Protein AF-A0A250JRH8-F1 (afdb_monomer_lite)

Secondary structure (DSSP, 8-state):
-PPP-------SSGGG--EEES-B---SSS-EEE--EETTTEE-EEEES-EEE-STT-EEESEEEEEEEEE--TT-EEES-EEEEEEE-SSS-EEES-EETTS-EE---TT-EEES-BS--

Organism: NCBI:txid1189310

Sequence (121 aa):
MSADAVLPRAGLYERWAQERQGSIEPRAEGVLILGAWAPTEGPLSVIEGNVAVLGGDNRLRGVKVTGRLTSSANKFSSAFSDIASATIRGNGVTLLRSRLTAGQATVPSSSAVLVDDTGIP

Radius of gyration: 16.96 Å; chains: 1; bounding box: 37×36×61 Å

Structure (mmCIF, N/CA/C/O backbone):
data_AF-A0A250JRH8-F1
#
_entry.id   AF-A0A250JRH8-F1
#
loop_
_atom_site.group_PDB
_atom_site.id
_atom_site.type_symbol
_atom_site.label_atom_id
_atom_site.label_alt_id
_atom_site.label_comp_id
_atom_site.label_asym_id
_atom_site.label_entity_id
_atom_site.label_seq_id
_atom_site.pdbx_PDB_ins_code
_atom_site.Cartn_x
_atom_site.Cartn_y
_atom_site.Cartn_z
_atom_site.occupancy
_atom_site.B_iso_or_equiv
_atom_site.auth_seq_id
_atom_site.auth_comp_id
_atom_site.auth_asym_id
_atom_site.auth_atom_id
_atom_site.pdbx_PDB_model_num
ATOM 1 N N . MET A 1 1 ? -22.493 -23.019 45.183 1.00 41.19 1 MET A N 1
ATOM 2 C CA . MET A 1 1 ? -23.092 -23.103 43.836 1.00 41.19 1 MET A CA 1
ATOM 3 C C . MET A 1 1 ? -22.569 -21.903 43.066 1.00 41.19 1 MET A C 1
ATOM 5 O O . MET A 1 1 ? -22.980 -20.792 43.371 1.00 41.19 1 MET A O 1
ATOM 9 N N . SER A 1 2 ? -21.545 -22.092 42.229 1.00 37.66 2 SER A N 1
ATOM 10 C CA . SER A 1 2 ? -20.975 -21.005 41.424 1.00 37.66 2 SER A CA 1
ATOM 11 C C . SER A 1 2 ? -21.838 -20.789 40.190 1.00 37.66 2 SER A C 1
ATOM 13 O O . SER A 1 2 ? -22.240 -21.759 39.554 1.00 37.66 2 SER A O 1
ATOM 15 N N . ALA A 1 3 ? -22.126 -19.530 39.877 1.00 39.31 3 ALA A N 1
ATOM 16 C CA . ALA A 1 3 ? -22.787 -19.157 38.639 1.00 39.31 3 ALA A CA 1
ATOM 17 C C . ALA A 1 3 ? -21.863 -19.465 37.452 1.00 39.31 3 ALA A C 1
ATOM 19 O O . ALA A 1 3 ? -20.708 -19.035 37.432 1.00 39.31 3 ALA A O 1
ATOM 20 N N . ASP A 1 4 ? -22.390 -20.222 36.493 1.00 39.88 4 ASP A N 1
ATOM 21 C CA . ASP A 1 4 ? -21.769 -20.492 35.205 1.00 39.88 4 ASP A CA 1
ATOM 22 C C . ASP A 1 4 ? -21.543 -19.181 34.446 1.00 39.88 4 ASP A C 1
ATOM 24 O O . ASP A 1 4 ? -22.481 -18.452 34.110 1.00 39.88 4 ASP A O 1
ATOM 28 N N . ALA A 1 5 ? -20.278 -18.878 34.166 1.00 40.81 5 ALA A N 1
ATOM 29 C CA . ALA A 1 5 ? -19.908 -17.811 33.256 1.00 40.81 5 ALA A CA 1
ATOM 30 C C . ALA A 1 5 ? -20.216 -18.261 31.820 1.00 40.81 5 ALA A C 1
ATOM 32 O O . ALA A 1 5 ? -19.506 -19.079 31.234 1.00 40.81 5 ALA A O 1
ATOM 33 N N . VAL A 1 6 ? -21.285 -17.713 31.245 1.00 43.50 6 VAL A N 1
ATOM 34 C CA . VAL A 1 6 ? -21.569 -17.806 29.811 1.00 43.50 6 VAL A CA 1
ATOM 35 C C . VAL A 1 6 ? -20.509 -16.987 29.068 1.00 43.50 6 VAL A C 1
ATOM 37 O O . VAL A 1 6 ? -20.555 -15.759 29.055 1.00 43.50 6 VAL A O 1
ATOM 40 N N . LEU A 1 7 ? -19.533 -17.665 28.462 1.00 40.78 7 LEU A N 1
ATOM 41 C CA . LEU A 1 7 ? -18.572 -17.043 27.549 1.00 40.78 7 LEU A CA 1
ATOM 42 C C . LEU A 1 7 ? -19.274 -16.673 26.225 1.00 40.78 7 LEU A C 1
ATOM 44 O O . LEU A 1 7 ? -19.980 -17.517 25.661 1.00 40.78 7 LEU A O 1
ATOM 48 N N . PRO A 1 8 ? -19.097 -15.452 25.686 1.00 43.41 8 PRO A N 1
ATOM 49 C CA . PRO A 1 8 ? -19.695 -15.078 24.411 1.00 43.41 8 PRO A CA 1
ATOM 50 C C . PRO A 1 8 ? -18.990 -15.775 23.235 1.00 43.41 8 PRO A C 1
ATOM 52 O O . PRO A 1 8 ? -17.768 -15.908 23.188 1.00 43.41 8 PRO A O 1
ATOM 55 N N . ARG A 1 9 ? -19.793 -16.227 22.263 1.00 50.25 9 ARG A N 1
ATOM 56 C CA . ARG A 1 9 ? -19.370 -16.892 21.020 1.00 50.25 9 ARG A CA 1
ATOM 57 C C . ARG A 1 9 ? -18.679 -15.908 20.056 1.00 50.25 9 ARG A C 1
ATOM 59 O O . ARG A 1 9 ? -19.299 -15.469 19.095 1.00 50.25 9 ARG A O 1
ATOM 66 N N . ALA A 1 10 ? -17.398 -15.619 20.266 1.00 45.84 10 ALA A N 1
ATOM 67 C CA . ALA A 1 10 ? -16.510 -15.019 19.261 1.00 45.84 10 ALA A CA 1
ATOM 68 C C . ALA A 1 10 ? -15.519 -16.100 18.790 1.00 45.84 10 ALA A C 1
ATOM 70 O O . ALA A 1 10 ? -14.469 -16.312 19.385 1.00 45.84 10 ALA A O 1
ATOM 71 N N . GLY A 1 11 ? -15.944 -16.942 17.839 1.00 45.97 11 GLY A N 1
ATOM 72 C CA . GLY A 1 11 ? -15.357 -18.283 17.696 1.00 45.97 11 GLY A CA 1
ATOM 73 C C . GLY A 1 11 ? -14.494 -18.574 16.469 1.00 45.97 11 GLY A C 1
ATOM 74 O O . GLY A 1 11 ? -13.589 -19.398 16.577 1.00 45.97 11 GLY A O 1
ATOM 75 N N . LEU A 1 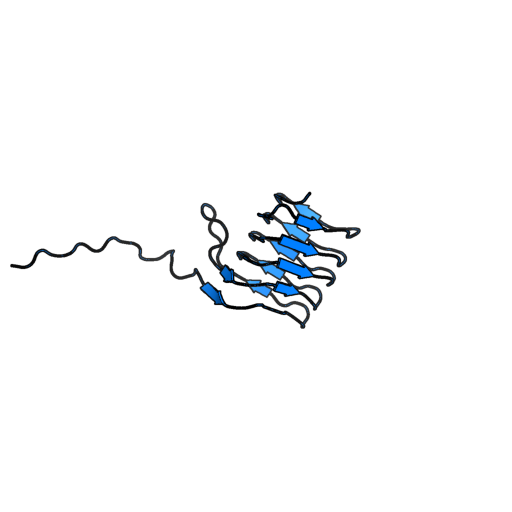12 ? -14.768 -17.996 15.293 1.00 42.47 12 LEU A N 1
ATOM 76 C CA . LEU A 1 12 ? -14.268 -18.609 14.045 1.00 42.47 12 LEU A CA 1
ATOM 77 C C . LEU A 1 12 ? -13.738 -17.653 12.968 1.00 42.47 12 LEU A C 1
ATOM 79 O O . LEU A 1 12 ? -12.950 -18.100 12.139 1.00 42.47 12 LEU A O 1
ATOM 83 N N . TYR A 1 13 ? -14.084 -16.364 12.994 1.00 40.59 13 TYR A N 1
ATOM 84 C CA . TYR A 1 13 ? -13.629 -15.409 11.968 1.00 40.59 13 TYR A CA 1
ATOM 85 C C . TYR A 1 13 ? -12.424 -14.556 12.394 1.00 40.59 13 TYR A C 1
ATOM 87 O O . TYR A 1 13 ? -11.682 -14.085 11.541 1.00 40.59 13 TYR A O 1
ATOM 95 N N . GLU A 1 14 ? -12.154 -14.434 13.694 1.00 47.06 14 GLU A N 1
ATOM 96 C CA . GLU A 1 14 ? -11.088 -13.565 14.226 1.00 47.06 14 GLU A CA 1
ATOM 97 C C . GLU A 1 14 ? -9.683 -14.191 14.154 1.00 47.06 14 GLU A C 1
ATOM 99 O O . GLU A 1 14 ? -8.677 -13.521 14.366 1.00 47.06 14 GLU A O 1
ATOM 104 N N . ARG A 1 15 ? -9.574 -15.485 13.824 1.00 44.75 15 ARG A N 1
ATOM 105 C CA . ARG A 1 15 ? -8.319 -16.244 13.974 1.00 44.75 15 ARG A CA 1
ATOM 106 C C . ARG A 1 15 ? -7.297 -16.058 12.836 1.00 44.75 15 ARG A C 1
ATOM 108 O O . ARG A 1 15 ? -6.281 -16.746 12.830 1.00 44.75 15 ARG A O 1
ATOM 115 N N . TRP A 1 16 ? -7.547 -15.148 11.892 1.00 48.47 16 TRP A N 1
ATOM 116 C CA . TRP A 1 16 ? -6.657 -14.865 10.749 1.00 48.47 16 TRP A CA 1
ATOM 117 C C . TRP A 1 16 ? -6.076 -13.443 10.749 1.00 48.47 16 TRP A C 1
ATOM 119 O O . TRP A 1 16 ? -5.321 -13.087 9.841 1.00 48.47 16 TRP A O 1
ATOM 129 N N . ALA A 1 17 ? -6.393 -12.634 11.764 1.00 55.44 17 ALA A N 1
ATOM 130 C CA . ALA A 1 17 ? -5.718 -11.364 11.989 1.00 55.44 17 ALA A CA 1
ATOM 131 C C . ALA A 1 17 ? -4.295 -11.651 12.486 1.00 55.44 17 ALA A C 1
ATOM 133 O O . ALA A 1 17 ? -4.070 -12.008 13.640 1.00 55.44 17 ALA A O 1
ATOM 134 N N . GLN A 1 18 ? -3.331 -11.577 11.572 1.00 69.69 18 GLN A N 1
ATOM 135 C CA . GLN A 1 18 ? -1.918 -11.690 11.899 1.00 69.69 18 GLN A CA 1
ATOM 136 C C . GLN A 1 18 ? -1.330 -10.287 12.003 1.00 69.69 18 GLN A C 1
ATOM 138 O O . GLN A 1 18 ? -1.292 -9.548 11.017 1.00 69.69 18 GLN A O 1
ATOM 143 N N . GLU A 1 19 ? -0.866 -9.940 13.198 1.00 72.50 19 GLU A N 1
ATOM 144 C CA . GLU A 1 19 ? -0.080 -8.738 13.442 1.00 72.50 19 GLU A CA 1
ATOM 145 C C . GLU A 1 19 ? 1.403 -9.080 13.306 1.00 72.50 19 GLU A C 1
ATOM 147 O O . GLU A 1 19 ? 1.903 -10.049 13.886 1.00 72.50 19 GLU A O 1
ATOM 152 N N . ARG A 1 20 ? 2.121 -8.293 12.505 1.00 78.62 20 ARG A N 1
ATOM 153 C CA . ARG A 1 20 ? 3.574 -8.373 12.390 1.00 78.62 20 ARG A CA 1
ATOM 154 C C . ARG A 1 20 ? 4.183 -7.066 12.863 1.00 78.62 20 ARG A C 1
ATOM 156 O O . ARG A 1 20 ? 3.984 -6.030 12.233 1.00 78.62 20 ARG A O 1
ATOM 163 N N . GLN A 1 21 ? 5.006 -7.156 13.900 1.00 83.06 21 GLN A N 1
ATOM 164 C CA . GLN A 1 21 ? 5.833 -6.043 14.344 1.00 83.06 21 GLN A CA 1
ATOM 165 C C . GLN A 1 21 ? 7.065 -5.871 13.451 1.00 83.06 21 GLN A C 1
ATOM 167 O O . GLN A 1 21 ? 7.743 -6.843 13.101 1.00 83.06 21 GLN A O 1
ATOM 172 N N . GLY A 1 22 ? 7.369 -4.616 13.121 1.00 83.62 22 GLY A N 1
ATOM 173 C CA . GLY A 1 22 ? 8.586 -4.220 12.423 1.00 83.62 22 GLY A CA 1
ATOM 174 C C . GLY A 1 22 ? 8.441 -4.093 10.906 1.00 83.62 22 GLY A C 1
ATOM 175 O O . GLY A 1 22 ? 7.493 -4.570 10.281 1.00 83.62 22 GLY A O 1
ATOM 176 N N . SER A 1 23 ? 9.427 -3.421 10.309 1.00 90.12 23 SER A N 1
ATOM 177 C CA . SER A 1 23 ? 9.444 -3.131 8.875 1.00 90.12 23 SER A CA 1
ATOM 178 C C . SER A 1 23 ? 9.689 -4.381 8.022 1.00 90.12 23 SER A C 1
ATOM 180 O O . SER A 1 23 ? 10.397 -5.306 8.428 1.00 90.12 23 SER A O 1
ATOM 182 N N . ILE A 1 24 ? 9.134 -4.392 6.807 1.00 92.94 24 ILE A N 1
ATOM 183 C CA . ILE A 1 24 ? 9.338 -5.458 5.814 1.00 92.94 24 ILE A CA 1
ATOM 184 C C . ILE A 1 24 ? 10.020 -4.881 4.578 1.00 92.94 24 ILE A C 1
ATOM 186 O O . ILE A 1 24 ? 9.607 -3.845 4.059 1.00 92.94 24 ILE A O 1
ATOM 190 N N . GLU A 1 25 ? 11.018 -5.597 4.062 1.00 94.62 25 GLU A N 1
ATOM 191 C CA . GLU A 1 25 ? 11.746 -5.196 2.858 1.00 94.62 25 GLU A CA 1
ATOM 192 C C . GLU A 1 25 ? 11.854 -6.351 1.849 1.00 94.62 25 GLU A C 1
ATOM 194 O O . GLU A 1 25 ? 12.854 -7.075 1.840 1.00 94.62 25 GLU A O 1
ATOM 199 N N . PRO A 1 26 ? 10.840 -6.585 0.995 1.00 92.06 26 PRO A N 1
ATOM 200 C CA . PRO A 1 26 ? 10.943 -7.569 -0.076 1.00 92.06 26 PRO A CA 1
ATOM 201 C C . PRO A 1 26 ? 11.989 -7.131 -1.109 1.00 92.06 26 PRO A C 1
ATOM 203 O O . PRO A 1 26 ? 11.810 -6.141 -1.826 1.00 92.06 26 PRO A O 1
ATOM 206 N N . ARG A 1 27 ? 13.094 -7.881 -1.176 1.00 93.75 27 ARG A N 1
ATOM 207 C CA . ARG A 1 27 ? 14.210 -7.633 -2.107 1.00 93.75 27 ARG A CA 1
ATOM 208 C C . ARG A 1 27 ? 14.145 -8.486 -3.369 1.00 93.75 27 ARG A C 1
ATOM 210 O O . ARG A 1 27 ? 14.615 -8.048 -4.410 1.00 93.75 27 ARG A O 1
ATOM 217 N N . ALA A 1 28 ? 13.569 -9.681 -3.269 1.00 95.38 28 ALA A N 1
ATOM 218 C CA . ALA A 1 28 ? 13.337 -10.553 -4.413 1.00 95.38 28 ALA A CA 1
ATOM 219 C C . ALA A 1 28 ? 12.164 -10.051 -5.270 1.00 95.38 28 ALA A C 1
ATOM 221 O O . ALA A 1 28 ? 11.314 -9.290 -4.793 1.00 95.38 28 ALA A O 1
ATOM 222 N N . GLU A 1 29 ? 12.127 -10.497 -6.523 1.00 96.12 29 GLU A N 1
ATOM 223 C CA . GLU A 1 29 ? 11.001 -10.274 -7.429 1.00 96.12 29 GLU A CA 1
ATOM 224 C C . GLU A 1 29 ? 9.865 -11.273 -7.173 1.00 96.12 29 GLU A C 1
ATOM 226 O O . GLU A 1 29 ? 10.090 -12.387 -6.694 1.00 96.12 29 GLU A O 1
ATOM 231 N N . GLY A 1 30 ? 8.635 -10.884 -7.509 1.00 95.75 30 GLY A N 1
ATOM 232 C CA . GLY A 1 30 ? 7.467 -11.771 -7.492 1.00 95.75 30 GLY A CA 1
ATOM 233 C C . GLY A 1 30 ? 6.954 -12.179 -6.103 1.00 95.75 30 GLY A C 1
ATOM 234 O O . GLY A 1 30 ? 6.053 -13.019 -6.011 1.00 95.75 30 GLY A O 1
ATOM 235 N N . VAL A 1 31 ? 7.473 -11.579 -5.030 1.00 97.19 31 VAL A N 1
ATOM 236 C CA . VAL A 1 31 ? 7.033 -11.789 -3.648 1.00 97.19 31 VAL A CA 1
ATOM 237 C C . VAL A 1 31 ? 5.573 -11.372 -3.494 1.00 97.19 31 VAL A C 1
ATOM 239 O O . VAL A 1 31 ? 5.167 -10.271 -3.873 1.00 97.19 31 VAL A O 1
ATOM 242 N N . LEU A 1 32 ? 4.783 -12.254 -2.884 1.00 96.50 32 LEU A N 1
ATOM 243 C CA . LEU A 1 32 ? 3.418 -11.975 -2.459 1.00 96.50 32 LEU A CA 1
ATOM 244 C C . LEU A 1 32 ? 3.384 -11.818 -0.939 1.00 96.50 32 LEU A C 1
ATOM 246 O O . LEU A 1 32 ? 3.651 -12.766 -0.204 1.00 96.50 32 LEU A O 1
ATOM 250 N N . ILE A 1 33 ? 2.999 -10.631 -0.482 1.00 94.88 33 ILE A N 1
ATOM 251 C CA . ILE A 1 33 ? 2.541 -10.404 0.884 1.00 94.88 33 ILE A CA 1
ATOM 252 C C . ILE A 1 33 ? 1.017 -10.497 0.855 1.00 94.88 33 ILE A C 1
ATOM 254 O O . ILE A 1 33 ? 0.345 -9.645 0.266 1.00 94.88 33 ILE A O 1
ATOM 258 N N . LEU A 1 34 ? 0.492 -11.554 1.468 1.00 94.81 34 LEU A N 1
ATOM 259 C CA . LEU A 1 34 ? -0.933 -11.847 1.537 1.00 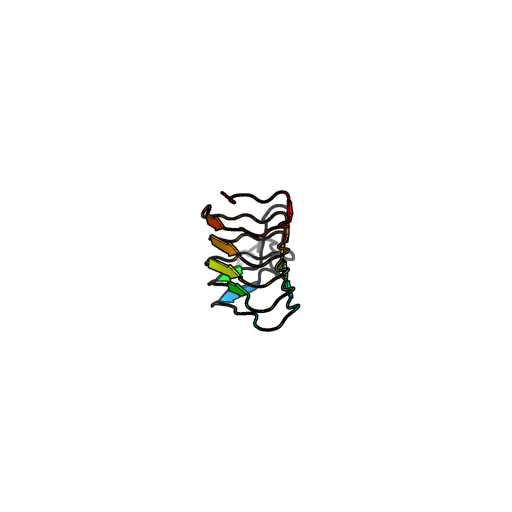94.81 34 LEU A CA 1
ATOM 260 C C . LEU A 1 34 ? -1.408 -11.750 2.986 1.00 94.81 34 LEU A C 1
ATOM 262 O O . LEU A 1 34 ? -0.845 -12.400 3.863 1.00 94.81 34 LEU A O 1
ATOM 266 N N . GLY A 1 35 ? -2.451 -10.959 3.205 1.00 93.75 35 GLY A N 1
ATOM 267 C CA . GLY A 1 35 ? -3.182 -10.859 4.457 1.00 93.75 35 GLY A CA 1
ATOM 268 C C . GLY A 1 35 ? -4.659 -11.209 4.297 1.00 93.75 35 GLY A C 1
ATOM 269 O O . GLY A 1 35 ? -5.172 -11.371 3.186 1.00 93.75 35 GLY A O 1
ATOM 270 N N . ALA A 1 36 ? -5.336 -11.336 5.433 1.00 91.75 36 ALA A N 1
ATOM 271 C CA . ALA A 1 36 ? -6.772 -11.542 5.518 1.00 91.75 36 ALA A CA 1
ATOM 272 C C . ALA A 1 36 ? -7.525 -10.222 5.293 1.00 91.75 36 ALA A C 1
ATOM 274 O O . ALA A 1 36 ? -7.139 -9.180 5.818 1.00 91.75 36 ALA A O 1
ATOM 275 N N . TRP A 1 37 ? -8.631 -10.274 4.546 1.00 92.06 37 TRP A N 1
ATOM 276 C CA . TRP A 1 37 ? -9.489 -9.124 4.259 1.00 92.06 37 TRP A CA 1
ATOM 277 C C . TRP A 1 37 ? -10.961 -9.508 4.403 1.00 92.06 37 TRP A C 1
ATOM 279 O O . TRP A 1 37 ? -11.393 -10.530 3.867 1.00 92.06 37 TRP A O 1
ATOM 289 N N . ALA A 1 38 ? -11.727 -8.681 5.105 1.00 90.69 38 ALA A N 1
ATOM 290 C CA . ALA A 1 38 ? -13.158 -8.842 5.307 1.00 90.69 38 ALA A CA 1
ATOM 291 C C . ALA A 1 38 ? -13.945 -7.749 4.554 1.00 90.69 38 ALA A C 1
ATOM 293 O O . ALA A 1 38 ? -13.561 -6.582 4.607 1.00 90.69 38 ALA A O 1
ATOM 294 N N . PRO A 1 39 ? -15.085 -8.078 3.913 1.00 86.75 39 PRO A N 1
ATOM 295 C CA . PRO A 1 39 ? -15.904 -7.106 3.181 1.00 86.75 39 PRO A CA 1
ATOM 296 C C . PRO A 1 39 ? -16.366 -5.888 3.982 1.00 86.75 39 PRO A C 1
ATOM 298 O O . PRO A 1 39 ? -16.507 -4.807 3.418 1.00 86.75 39 PRO A O 1
ATOM 301 N N . THR A 1 40 ? -16.623 -6.070 5.276 1.00 88.81 40 THR A N 1
ATOM 302 C CA . THR A 1 40 ? -17.172 -5.043 6.171 1.00 88.81 40 THR A CA 1
ATOM 303 C C . THR A 1 40 ? -16.107 -4.330 6.997 1.00 88.81 40 THR A C 1
ATOM 305 O O . THR A 1 40 ? -16.291 -3.170 7.350 1.00 88.81 40 THR A O 1
ATOM 308 N N . GLU A 1 41 ? -15.004 -5.011 7.306 1.00 88.12 41 GLU A N 1
ATOM 309 C CA . GLU A 1 41 ? -13.960 -4.518 8.218 1.00 88.12 41 GLU A CA 1
ATOM 310 C C . GLU A 1 41 ? -12.692 -4.068 7.481 1.00 88.12 41 GLU A C 1
ATOM 312 O O . GLU A 1 41 ? -11.902 -3.294 8.016 1.00 88.12 41 GLU A O 1
ATOM 317 N N . GLY A 1 42 ? -12.510 -4.501 6.231 1.00 91.12 42 GLY A N 1
ATOM 318 C CA . GLY A 1 42 ? -11.307 -4.243 5.455 1.00 91.12 42 GLY A CA 1
ATOM 319 C C . GLY A 1 42 ? -10.168 -5.215 5.799 1.00 91.12 42 GLY A C 1
ATOM 320 O O . GLY A 1 42 ? -10.422 -6.381 6.115 1.00 91.12 42 GLY A O 1
ATOM 321 N N . PRO A 1 43 ? -8.899 -4.786 5.682 1.00 92.81 43 PRO A N 1
ATOM 322 C CA . PRO A 1 43 ? -7.752 -5.629 6.003 1.00 92.81 43 PRO A CA 1
ATOM 323 C C . PRO A 1 43 ? -7.687 -5.977 7.494 1.00 92.81 43 PRO A C 1
ATOM 325 O O . PRO A 1 43 ? -7.677 -5.091 8.345 1.00 92.81 43 PRO A O 1
ATOM 328 N N . LEU A 1 44 ? -7.566 -7.269 7.793 1.00 92.56 44 LEU A N 1
ATOM 329 C CA . LEU A 1 44 ? -7.448 -7.814 9.148 1.00 92.56 44 LEU A CA 1
ATOM 330 C C . LEU A 1 44 ? -5.995 -8.132 9.526 1.00 92.56 44 LEU A C 1
ATOM 332 O O . LEU A 1 44 ? -5.666 -8.225 10.704 1.00 92.56 44 LEU A O 1
ATOM 336 N N . SER A 1 45 ? -5.109 -8.312 8.542 1.00 94.12 45 SER A N 1
ATOM 337 C CA . SER A 1 45 ? -3.675 -8.495 8.792 1.00 94.12 45 SER A CA 1
ATOM 338 C C . SER A 1 45 ? -2.963 -7.149 8.852 1.00 94.12 45 SER A C 1
ATOM 340 O O . SER A 1 45 ? -3.079 -6.343 7.926 1.00 94.12 45 SER A O 1
ATOM 342 N N . VAL A 1 46 ? -2.189 -6.919 9.912 1.00 94.62 46 VAL A N 1
ATOM 343 C CA . VAL A 1 46 ? -1.537 -5.632 10.178 1.00 94.62 46 VAL A CA 1
ATOM 344 C C . VAL A 1 46 ? -0.020 -5.778 10.121 1.00 94.62 46 VAL A C 1
ATOM 346 O O . VAL A 1 46 ? 0.567 -6.660 10.745 1.00 94.62 46 VAL A O 1
ATOM 349 N N . ILE A 1 47 ? 0.625 -4.881 9.382 1.00 94.69 47 ILE A N 1
ATOM 350 C CA . ILE A 1 47 ? 2.068 -4.667 9.384 1.00 94.69 47 ILE A CA 1
ATOM 351 C C . ILE A 1 47 ? 2.326 -3.382 10.169 1.00 94.69 47 ILE A C 1
ATOM 353 O O . ILE A 1 47 ? 2.052 -2.275 9.690 1.00 94.69 47 ILE A O 1
ATOM 357 N N . GLU A 1 48 ? 2.847 -3.543 11.382 1.00 93.69 48 GLU A N 1
ATOM 358 C CA . GLU A 1 48 ? 3.200 -2.445 12.274 1.00 93.69 48 GLU A CA 1
ATOM 359 C C . GLU A 1 48 ? 4.599 -1.920 11.951 1.00 93.69 48 GLU A C 1
ATOM 361 O O . GLU A 1 48 ? 5.600 -2.278 12.577 1.00 93.69 48 GLU A O 1
ATOM 366 N N . GLY A 1 49 ? 4.675 -1.085 10.918 1.00 93.50 49 GLY A N 1
ATOM 367 C CA . GLY A 1 49 ? 5.933 -0.513 10.460 1.00 93.50 49 GLY A CA 1
ATOM 368 C C . GLY A 1 49 ? 5.896 -0.074 9.006 1.00 93.50 49 GLY A C 1
ATOM 369 O O . GLY A 1 49 ? 4.840 0.017 8.376 1.00 93.50 49 GLY A O 1
ATOM 370 N N . ASN A 1 50 ? 7.082 0.214 8.475 1.00 94.88 50 ASN A N 1
ATOM 371 C CA . ASN A 1 50 ? 7.245 0.598 7.080 1.00 94.88 50 ASN A CA 1
ATOM 372 C C . ASN A 1 50 ? 7.353 -0.641 6.186 1.00 94.88 50 ASN A C 1
ATOM 374 O O . ASN A 1 50 ? 7.862 -1.686 6.593 1.00 94.88 50 ASN A O 1
ATOM 378 N N . VAL A 1 51 ? 6.937 -0.503 4.933 1.00 95.94 51 VAL A N 1
ATOM 379 C CA . VAL A 1 51 ? 7.142 -1.526 3.904 1.00 95.94 51 VAL A CA 1
ATOM 380 C C . VAL A 1 51 ? 7.941 -0.903 2.769 1.00 95.94 51 VAL A C 1
ATOM 382 O O . VAL A 1 51 ? 7.483 0.061 2.165 1.00 95.94 51 VAL A O 1
ATOM 385 N N . ALA A 1 52 ? 9.117 -1.449 2.465 1.00 95.88 52 ALA A N 1
ATOM 386 C CA . ALA A 1 52 ? 9.949 -1.001 1.349 1.00 95.88 52 ALA A CA 1
ATOM 387 C C . ALA A 1 52 ? 10.072 -2.111 0.299 1.00 95.88 52 ALA A C 1
ATOM 389 O O . ALA A 1 52 ? 10.770 -3.102 0.492 1.00 95.88 52 ALA A O 1
ATOM 390 N N . VAL A 1 53 ? 9.382 -1.955 -0.827 1.00 95.12 53 VAL A N 1
ATOM 391 C CA . VAL A 1 53 ? 9.377 -2.932 -1.921 1.00 95.12 53 VAL A CA 1
ATOM 392 C C . VAL A 1 53 ? 10.481 -2.586 -2.915 1.00 95.12 53 VAL A C 1
ATOM 394 O O . VAL A 1 53 ? 10.363 -1.605 -3.657 1.00 95.12 53 VAL A O 1
ATOM 397 N N . LEU A 1 54 ? 11.540 -3.400 -2.926 1.00 92.81 54 LEU A N 1
ATOM 398 C CA . LEU A 1 54 ? 12.748 -3.162 -3.721 1.00 92.81 54 LEU A CA 1
ATOM 399 C C . LEU A 1 54 ? 12.815 -4.031 -4.988 1.00 92.81 54 LEU A C 1
ATOM 401 O O . LEU A 1 54 ? 13.328 -3.565 -6.001 1.00 92.81 54 LEU A O 1
ATOM 405 N N . GLY A 1 55 ? 12.278 -5.257 -4.952 1.00 91.50 55 GLY A N 1
ATOM 406 C CA . GLY A 1 55 ? 12.171 -6.134 -6.129 1.00 91.50 55 GLY A CA 1
ATOM 407 C C . GLY A 1 55 ? 10.915 -5.877 -6.975 1.00 91.50 55 GLY A C 1
ATOM 408 O O . GLY A 1 55 ? 9.893 -5.426 -6.447 1.00 91.50 55 GLY A O 1
ATOM 409 N N . GLY A 1 56 ? 10.990 -6.156 -8.281 1.00 93.50 56 GLY A N 1
ATOM 410 C CA . GLY A 1 56 ? 9.885 -6.027 -9.242 1.00 93.50 56 GLY A CA 1
ATOM 411 C C . GLY A 1 56 ? 8.763 -7.056 -9.062 1.00 93.50 56 GLY A C 1
ATOM 412 O O . GLY A 1 56 ? 8.915 -8.040 -8.343 1.00 93.50 56 GLY A O 1
ATOM 413 N N . ASP A 1 57 ? 7.615 -6.821 -9.705 1.00 95.94 57 ASP A N 1
ATOM 414 C CA . ASP A 1 57 ? 6.468 -7.755 -9.767 1.00 95.94 57 ASP A CA 1
ATOM 415 C C . ASP A 1 57 ? 5.887 -8.178 -8.395 1.00 95.94 57 ASP A C 1
ATOM 417 O O . ASP A 1 57 ? 5.138 -9.153 -8.260 1.00 95.94 57 ASP A O 1
ATOM 421 N N . ASN A 1 58 ? 6.213 -7.422 -7.348 1.00 97.00 58 ASN A N 1
ATOM 422 C CA . ASN A 1 58 ? 5.785 -7.695 -5.986 1.00 97.00 58 ASN A CA 1
ATOM 423 C C . ASN A 1 58 ? 4.318 -7.307 -5.763 1.00 97.00 58 ASN A C 1
ATOM 425 O O . ASN A 1 58 ? 3.806 -6.323 -6.307 1.00 97.00 58 ASN A O 1
ATOM 429 N N . ARG A 1 59 ? 3.629 -8.092 -4.931 1.00 96.94 59 ARG A N 1
ATOM 430 C CA . ARG A 1 59 ? 2.187 -7.982 -4.694 1.00 96.94 59 ARG A CA 1
ATOM 431 C C . ARG A 1 59 ? 1.887 -7.840 -3.211 1.00 96.94 59 ARG A C 1
ATOM 433 O O . ARG A 1 59 ? 2.322 -8.658 -2.407 1.00 96.94 59 ARG A O 1
ATOM 440 N N . LEU A 1 60 ? 1.094 -6.829 -2.878 1.00 96.81 60 LEU A N 1
ATOM 441 C CA . LEU A 1 60 ? 0.545 -6.588 -1.547 1.00 96.81 60 LEU A CA 1
ATOM 442 C C . LEU A 1 60 ? -0.973 -6.791 -1.589 1.00 96.81 60 LEU A C 1
ATOM 444 O O . LEU A 1 60 ? -1.643 -6.166 -2.414 1.00 96.81 60 LEU A O 1
ATOM 448 N N . ARG A 1 61 ? -1.532 -7.691 -0.779 1.00 97.12 61 ARG A N 1
ATOM 449 C CA . ARG A 1 61 ? -2.964 -8.025 -0.823 1.00 97.12 61 ARG A CA 1
ATOM 450 C C . ARG A 1 61 ? -3.548 -8.140 0.575 1.00 97.12 61 ARG A C 1
ATOM 452 O O . ARG A 1 61 ? -3.035 -8.930 1.358 1.00 97.12 61 ARG A O 1
ATOM 459 N N . GLY A 1 62 ? -4.630 -7.416 0.856 1.00 95.81 62 GLY A N 1
ATOM 460 C CA . GLY A 1 62 ? -5.413 -7.635 2.075 1.00 95.81 62 GLY A CA 1
ATOM 461 C C . GLY A 1 62 ? -4.668 -7.295 3.365 1.00 95.81 62 GLY A C 1
ATOM 462 O O . GLY A 1 62 ? -4.833 -7.996 4.356 1.00 95.81 62 GLY A O 1
ATOM 463 N N . VAL A 1 63 ? -3.817 -6.264 3.365 1.00 95.69 63 VAL A N 1
ATOM 464 C CA . VAL A 1 63 ? -3.070 -5.862 4.570 1.00 95.69 63 VAL A CA 1
ATOM 465 C C . VAL A 1 63 ? -3.291 -4.402 4.935 1.00 95.69 63 VAL A C 1
ATOM 467 O O . VAL A 1 63 ? -3.512 -3.550 4.074 1.00 95.69 63 VAL A O 1
ATOM 470 N N . LYS A 1 64 ? -3.167 -4.115 6.228 1.00 95.81 64 LYS A N 1
ATOM 471 C CA . LYS A 1 64 ? -3.028 -2.772 6.775 1.00 95.81 64 LYS A CA 1
ATOM 472 C C . LYS A 1 64 ? -1.555 -2.489 7.053 1.00 95.81 64 LYS A C 1
ATOM 474 O O . LYS A 1 64 ? -0.936 -3.203 7.832 1.00 95.81 64 LYS A O 1
ATOM 479 N N . VAL A 1 65 ? -0.994 -1.441 6.462 1.00 95.62 65 VAL A N 1
ATOM 480 C CA . VAL A 1 65 ? 0.359 -0.944 6.751 1.00 95.62 65 VAL A CA 1
ATOM 481 C C . VAL A 1 65 ? 0.226 0.332 7.571 1.00 95.62 65 VAL A C 1
ATOM 483 O O . VAL A 1 65 ? -0.260 1.343 7.061 1.00 95.62 65 VAL A O 1
ATOM 486 N N . THR A 1 66 ? 0.633 0.297 8.841 1.00 94.25 66 THR A N 1
ATOM 487 C CA . THR A 1 66 ? 0.506 1.467 9.731 1.00 94.25 66 THR A CA 1
ATOM 488 C C . THR A 1 66 ? 1.581 2.524 9.480 1.00 94.25 66 THR A C 1
ATOM 490 O O . THR A 1 66 ? 1.373 3.691 9.804 1.00 94.25 66 THR A O 1
ATOM 493 N N . GLY A 1 67 ? 2.715 2.135 8.889 1.00 93.06 67 GLY A N 1
ATOM 494 C CA . GLY A 1 67 ? 3.779 3.039 8.464 1.00 93.06 67 GLY A CA 1
ATOM 495 C C . GLY A 1 67 ? 3.707 3.418 6.983 1.00 93.06 67 GLY A C 1
ATOM 496 O O . GLY A 1 67 ? 2.671 3.336 6.321 1.00 93.06 67 GLY A O 1
ATOM 497 N N . ARG A 1 68 ? 4.844 3.860 6.444 1.00 93.19 68 ARG A N 1
ATOM 498 C CA . ARG A 1 68 ? 4.976 4.262 5.041 1.00 93.19 68 ARG A CA 1
ATOM 499 C C . ARG A 1 68 ? 5.273 3.061 4.147 1.00 93.19 68 ARG A C 1
ATOM 501 O O . ARG A 1 68 ? 6.202 2.300 4.412 1.00 93.19 68 ARG A O 1
ATOM 508 N N . LEU A 1 69 ? 4.542 2.953 3.040 1.00 94.62 69 LEU A N 1
ATOM 509 C CA . LEU A 1 69 ? 4.878 2.096 1.907 1.00 94.62 69 LEU A CA 1
ATOM 510 C C . LEU A 1 69 ? 5.770 2.863 0.923 1.00 94.62 69 LEU A C 1
ATOM 512 O O . LEU A 1 69 ? 5.388 3.915 0.408 1.00 94.62 69 LEU A O 1
ATOM 516 N N . THR A 1 70 ? 6.946 2.337 0.609 1.00 94.56 70 THR A N 1
ATOM 517 C CA . THR A 1 70 ? 7.807 2.856 -0.455 1.00 94.56 70 THR A CA 1
ATOM 518 C C . THR A 1 70 ? 8.052 1.788 -1.508 1.00 94.56 70 THR A C 1
ATOM 520 O O . THR A 1 70 ? 8.284 0.621 -1.200 1.00 94.56 70 THR A O 1
ATOM 523 N N . SER A 1 71 ? 8.000 2.174 -2.779 1.00 92.44 71 SER A N 1
ATOM 524 C CA . SER A 1 71 ? 8.430 1.308 -3.870 1.00 92.44 71 SER A CA 1
ATOM 525 C C . SER A 1 71 ? 8.974 2.127 -5.028 1.00 92.44 71 SER A C 1
ATOM 527 O O . SER A 1 71 ? 8.338 3.071 -5.489 1.00 92.44 71 SER A O 1
ATOM 529 N N . SER A 1 72 ? 10.142 1.752 -5.531 1.00 89.44 72 SER A N 1
ATOM 530 C CA . SER A 1 72 ? 10.644 2.177 -6.844 1.00 89.44 72 SER A CA 1
ATOM 531 C C . SER A 1 72 ? 10.619 1.030 -7.855 1.00 89.44 72 SER A C 1
ATOM 533 O O . SER A 1 72 ? 11.155 1.165 -8.950 1.00 89.44 72 SER A O 1
ATOM 535 N N . ALA A 1 73 ? 10.034 -0.108 -7.479 1.00 90.19 73 ALA A N 1
ATOM 536 C CA . ALA A 1 73 ? 10.060 -1.327 -8.261 1.00 90.19 73 ALA A CA 1
ATOM 537 C C . ALA A 1 73 ? 8.975 -1.332 -9.342 1.00 90.19 73 ALA A C 1
ATOM 539 O O . ALA A 1 73 ? 7.841 -0.904 -9.114 1.00 90.19 73 ALA A O 1
ATOM 540 N N . ASN A 1 74 ? 9.317 -1.849 -10.521 1.00 91.88 74 ASN A N 1
ATOM 541 C CA . ASN A 1 74 ? 8.364 -1.985 -11.616 1.00 91.88 74 ASN A CA 1
ATOM 542 C C . ASN A 1 74 ? 7.323 -3.063 -11.302 1.00 91.88 74 ASN A C 1
ATOM 544 O O . ASN A 1 74 ? 7.622 -4.063 -10.649 1.00 91.88 74 ASN A O 1
ATOM 548 N N . LYS A 1 75 ? 6.106 -2.858 -11.808 1.00 93.19 75 LYS A N 1
ATOM 549 C CA . LYS A 1 75 ? 4.967 -3.776 -11.717 1.00 93.19 75 LYS A CA 1
ATOM 550 C C . LYS A 1 75 ? 4.564 -4.133 -10.286 1.00 93.19 75 LYS A C 1
ATOM 552 O O . LYS A 1 75 ? 3.901 -5.142 -10.048 1.00 93.19 75 LYS A O 1
ATOM 557 N N . PHE A 1 76 ? 4.935 -3.291 -9.320 1.00 94.38 76 PHE A N 1
ATOM 558 C CA . PHE A 1 76 ? 4.374 -3.385 -7.983 1.00 94.38 76 PHE A CA 1
ATOM 559 C C . PHE A 1 76 ? 2.853 -3.251 -8.063 1.00 94.38 76 PHE A C 1
ATOM 561 O O . PHE A 1 76 ? 2.328 -2.377 -8.758 1.00 94.38 76 PHE A O 1
ATOM 568 N N . SER A 1 77 ? 2.137 -4.088 -7.320 1.00 95.62 77 SER A N 1
ATOM 569 C CA . SER A 1 77 ? 0.700 -3.911 -7.183 1.00 95.62 77 SER A CA 1
ATOM 570 C C . SER A 1 77 ? 0.209 -4.084 -5.760 1.00 95.62 77 SER A C 1
ATOM 572 O O . SER A 1 77 ? 0.630 -4.993 -5.044 1.00 95.62 77 SER A O 1
ATOM 574 N N . SER A 1 78 ? -0.778 -3.275 -5.389 1.00 95.38 78 SER A N 1
ATOM 575 C CA . SER A 1 78 ? -1.525 -3.398 -4.138 1.00 95.38 78 SER A CA 1
ATOM 576 C C . SER A 1 78 ? -2.997 -3.641 -4.438 1.00 95.38 78 SER A C 1
ATOM 578 O O . SER A 1 78 ? -3.538 -3.029 -5.354 1.00 95.38 78 SER A O 1
ATOM 580 N N . ALA A 1 79 ? -3.653 -4.514 -3.672 1.00 96.38 79 ALA A N 1
ATOM 581 C CA . ALA A 1 79 ? -5.103 -4.591 -3.719 1.00 96.38 79 ALA A CA 1
ATOM 582 C C . ALA A 1 79 ? -5.735 -4.839 -2.355 1.00 96.38 79 ALA A C 1
ATOM 584 O O . ALA A 1 79 ? -5.214 -5.641 -1.577 1.00 96.38 79 ALA A O 1
ATOM 585 N N . PHE A 1 80 ? -6.884 -4.203 -2.116 1.00 96.06 80 PHE A N 1
ATOM 586 C CA . PHE A 1 80 ? -7.660 -4.346 -0.881 1.00 96.06 80 PHE A CA 1
ATOM 587 C C . PHE A 1 80 ? -6.813 -4.069 0.372 1.00 96.06 80 PHE A C 1
ATOM 589 O O . PHE A 1 80 ? -6.893 -4.802 1.354 1.00 96.06 80 PHE A O 1
ATOM 596 N N . SER A 1 81 ? -5.950 -3.053 0.315 1.00 95.75 81 SER A N 1
ATOM 597 C CA . SER A 1 81 ? -5.015 -2.721 1.396 1.00 95.75 81 SER A CA 1
ATOM 598 C C . SER A 1 81 ? -5.305 -1.341 1.972 1.00 95.75 81 SER A C 1
ATOM 600 O O . SER A 1 81 ? -5.604 -0.410 1.228 1.00 95.75 81 SER A O 1
ATOM 602 N N . ASP A 1 82 ? -5.118 -1.197 3.279 1.00 95.31 82 ASP A N 1
ATOM 603 C CA . ASP A 1 82 ? -5.073 0.098 3.953 1.00 95.31 82 ASP A CA 1
ATOM 604 C C . ASP A 1 82 ? -3.613 0.478 4.163 1.00 95.31 82 ASP A C 1
ATOM 606 O O . ASP A 1 82 ? -2.842 -0.279 4.746 1.00 95.31 82 ASP A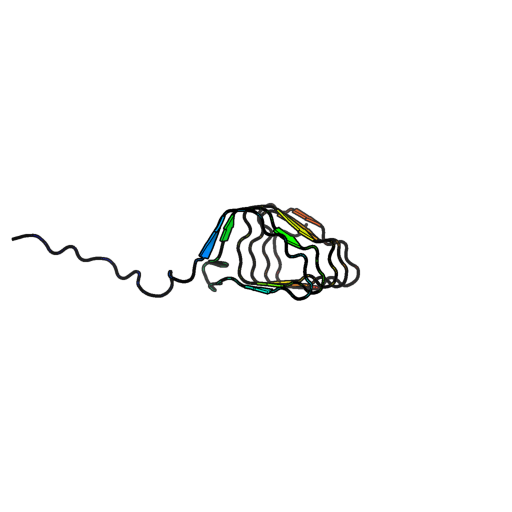 O 1
ATOM 610 N N . ILE A 1 83 ? -3.198 1.642 3.692 1.00 94.50 83 ILE A N 1
ATOM 611 C CA . ILE A 1 83 ? -1.804 2.075 3.757 1.00 94.50 83 ILE A CA 1
ATOM 612 C C . ILE A 1 83 ? -1.787 3.474 4.353 1.00 94.50 83 ILE A C 1
ATOM 614 O O . ILE A 1 83 ? -2.435 4.374 3.822 1.00 94.50 83 ILE A O 1
ATOM 618 N N . ALA A 1 84 ? -1.045 3.683 5.443 1.00 93.31 84 ALA A N 1
ATOM 619 C CA . ALA A 1 84 ? -1.024 4.991 6.088 1.00 93.31 84 ALA A CA 1
ATOM 620 C C . ALA A 1 84 ? -0.524 6.077 5.130 1.00 93.31 84 ALA A C 1
ATOM 622 O O . ALA A 1 84 ? -1.224 7.052 4.875 1.00 93.31 84 ALA A O 1
ATOM 623 N N . SER A 1 85 ? 0.650 5.882 4.531 1.00 91.19 85 SER A N 1
ATOM 624 C CA . SER A 1 85 ? 1.178 6.758 3.478 1.00 91.19 85 SER A CA 1
ATOM 625 C C . SER A 1 85 ? 1.964 5.957 2.449 1.00 91.19 85 SER A C 1
ATOM 627 O O . SER A 1 85 ? 2.529 4.913 2.781 1.00 91.19 85 SER A O 1
ATOM 629 N N . ALA A 1 86 ? 2.025 6.432 1.203 1.00 91.81 86 ALA A N 1
ATOM 630 C CA . ALA A 1 86 ? 2.721 5.733 0.132 1.00 91.81 86 ALA A CA 1
ATOM 631 C C . ALA A 1 86 ? 3.592 6.644 -0.745 1.00 91.81 86 ALA A C 1
ATOM 633 O O . ALA A 1 86 ? 3.313 7.812 -1.004 1.00 91.81 86 ALA A O 1
ATOM 634 N N . THR A 1 87 ? 4.683 6.094 -1.267 1.00 91.44 87 THR A N 1
ATOM 635 C CA . THR A 1 87 ? 5.455 6.689 -2.363 1.00 91.44 87 THR A CA 1
ATOM 636 C C . THR A 1 87 ? 5.861 5.585 -3.314 1.00 91.44 87 THR A C 1
ATOM 638 O O . THR A 1 87 ? 6.721 4.770 -2.985 1.00 91.44 87 THR A O 1
ATOM 641 N N . ILE A 1 88 ? 5.228 5.550 -4.482 1.00 90.31 88 ILE A N 1
ATOM 642 C CA . ILE A 1 88 ? 5.343 4.449 -5.433 1.00 90.31 88 ILE A CA 1
ATOM 643 C C . ILE A 1 88 ? 5.776 5.042 -6.768 1.00 90.31 88 ILE A C 1
ATOM 645 O O . ILE A 1 88 ? 5.012 5.757 -7.390 1.00 90.31 88 ILE A O 1
ATOM 649 N N . ARG A 1 89 ? 7.010 4.790 -7.203 1.00 88.31 89 ARG A N 1
ATOM 650 C CA . ARG A 1 89 ? 7.635 5.453 -8.362 1.00 88.31 89 ARG A CA 1
ATOM 651 C C . ARG A 1 89 ? 7.974 4.527 -9.530 1.00 88.31 89 ARG A C 1
ATOM 653 O O . ARG A 1 89 ? 8.417 5.025 -10.557 1.00 88.31 89 ARG A O 1
ATOM 660 N N . GLY A 1 90 ? 7.820 3.213 -9.374 1.00 85.94 90 GLY A N 1
ATOM 661 C CA . GLY A 1 90 ? 8.100 2.257 -10.451 1.00 85.94 90 GLY A CA 1
ATOM 662 C C . GLY A 1 90 ? 7.051 2.288 -11.566 1.00 85.94 90 GLY A C 1
ATOM 663 O O . GLY A 1 90 ? 5.976 2.851 -11.386 1.00 85.94 90 GLY A O 1
ATOM 664 N N . ASN A 1 91 ? 7.356 1.674 -12.711 1.00 88.94 91 ASN A N 1
ATOM 665 C CA . ASN A 1 91 ? 6.480 1.632 -13.890 1.00 88.94 91 ASN A CA 1
ATOM 666 C C . ASN A 1 91 ? 5.487 0.467 -13.856 1.00 88.94 91 ASN A C 1
ATOM 668 O O . ASN A 1 91 ? 5.806 -0.588 -13.317 1.00 88.94 91 ASN A O 1
ATOM 672 N N . GLY A 1 92 ? 4.320 0.621 -14.493 1.00 89.69 92 GLY A N 1
ATOM 673 C CA . GLY A 1 92 ? 3.322 -0.454 -14.612 1.00 89.69 92 GLY A CA 1
ATOM 674 C C . GLY A 1 92 ? 2.661 -0.821 -13.281 1.00 89.69 92 GLY A C 1
ATOM 675 O O . GLY A 1 92 ? 2.349 -1.984 -13.039 1.00 89.69 92 GLY A O 1
ATOM 676 N N . VAL A 1 93 ? 2.511 0.157 -12.390 1.00 91.69 93 VAL A N 1
ATOM 677 C CA . VAL A 1 93 ? 1.919 -0.038 -11.062 1.00 91.69 93 VAL A CA 1
ATOM 678 C C . VAL A 1 93 ? 0.424 -0.306 -11.182 1.00 91.69 93 VAL A C 1
ATOM 680 O O . VAL A 1 93 ? -0.263 0.326 -11.980 1.00 91.69 93 VAL A O 1
ATOM 683 N N . THR A 1 94 ? -0.103 -1.215 -10.365 1.00 93.69 94 THR A N 1
ATOM 684 C CA . THR A 1 94 ? -1.555 -1.428 -10.255 1.00 93.69 94 THR A CA 1
ATOM 685 C C . THR A 1 94 ? -2.011 -1.287 -8.813 1.00 93.69 94 THR A C 1
ATOM 687 O O . THR A 1 94 ? -1.5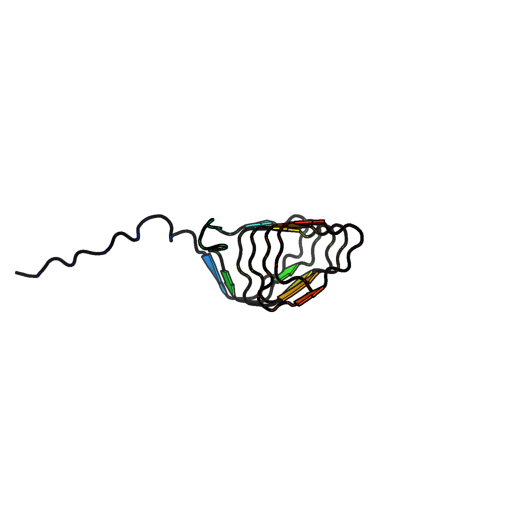65 -2.045 -7.952 1.00 93.69 94 THR A O 1
ATOM 690 N N . LEU A 1 95 ? -2.920 -0.354 -8.551 1.00 93.31 95 LEU A N 1
ATOM 691 C CA . LEU A 1 95 ? -3.642 -0.256 -7.289 1.00 93.31 95 LEU A CA 1
ATOM 692 C C . LEU A 1 95 ? -5.115 -0.590 -7.547 1.00 93.31 95 LEU A C 1
ATOM 694 O O . LEU A 1 95 ? -5.684 -0.223 -8.575 1.00 93.31 95 LEU A O 1
ATOM 698 N N . LEU A 1 96 ? -5.691 -1.394 -6.661 1.00 94.88 96 LEU A N 1
ATOM 699 C CA . LEU A 1 96 ? -7.092 -1.790 -6.725 1.00 94.88 96 LEU A CA 1
ATOM 700 C C . LEU A 1 96 ? -7.685 -1.736 -5.324 1.00 94.88 96 LEU A C 1
ATOM 702 O O . LEU A 1 96 ? -7.246 -2.480 -4.445 1.00 94.88 96 LEU A O 1
ATOM 706 N N . ARG A 1 97 ? -8.725 -0.934 -5.109 1.00 94.12 97 ARG A N 1
ATOM 707 C CA . ARG A 1 97 ? -9.461 -0.893 -3.834 1.00 94.12 97 ARG A CA 1
ATOM 708 C C . ARG A 1 97 ? -8.544 -0.655 -2.633 1.00 94.12 97 ARG A C 1
ATOM 710 O O . ARG A 1 97 ? -8.778 -1.201 -1.554 1.00 94.12 97 ARG A O 1
ATOM 717 N N . SER A 1 98 ? -7.437 0.058 -2.830 1.00 93.12 98 SER A N 1
ATOM 718 C CA . SER A 1 98 ? -6.507 0.402 -1.762 1.00 93.12 98 SER A CA 1
ATOM 719 C C . SER A 1 98 ? -6.854 1.782 -1.212 1.00 93.12 98 SER A C 1
ATOM 721 O O . SER A 1 98 ? -7.222 2.698 -1.948 1.00 93.12 98 SER A O 1
ATOM 723 N N . ARG A 1 99 ? -6.745 1.941 0.103 1.00 92.31 99 ARG A N 1
ATOM 724 C CA . ARG A 1 99 ? -7.060 3.186 0.801 1.00 92.31 99 ARG A CA 1
ATOM 725 C C . ARG A 1 99 ? -5.810 3.763 1.438 1.00 92.31 99 ARG A C 1
ATOM 727 O O . ARG A 1 99 ? -5.127 3.102 2.216 1.00 92.31 99 ARG A O 1
ATOM 734 N N . LEU A 1 100 ? -5.534 5.020 1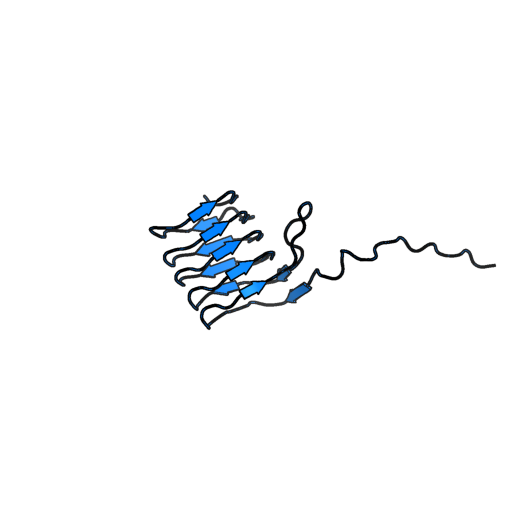.121 1.00 89.62 100 LEU A N 1
ATOM 735 C CA . LEU A 1 100 ? -4.395 5.778 1.616 1.00 89.62 100 LEU A CA 1
ATOM 736 C C . LEU A 1 100 ? -4.886 6.688 2.743 1.00 89.62 100 LEU A C 1
ATOM 738 O O . LEU A 1 100 ? -5.492 7.730 2.500 1.00 89.62 100 LEU A O 1
ATOM 742 N N . THR A 1 101 ? -4.687 6.281 3.995 1.00 85.88 101 THR A N 1
ATOM 743 C CA . THR A 1 101 ? -5.428 6.882 5.119 1.00 85.88 101 THR A CA 1
ATOM 744 C C . THR A 1 101 ? -4.874 8.229 5.579 1.00 85.88 101 THR A C 1
ATOM 746 O O . THR A 1 101 ? -5.611 8.999 6.184 1.00 85.88 101 THR A O 1
ATOM 749 N N . ALA A 1 102 ? -3.608 8.542 5.289 1.00 80.56 102 ALA A N 1
ATOM 750 C CA . ALA A 1 102 ? -3.016 9.858 5.546 1.00 80.56 102 ALA A CA 1
ATOM 751 C C . ALA A 1 102 ? -2.973 10.761 4.295 1.00 80.56 102 ALA A C 1
ATOM 753 O O . ALA A 1 102 ? -2.296 11.786 4.312 1.00 80.56 102 ALA A O 1
ATOM 754 N N . GLY A 1 103 ? -3.664 10.390 3.206 1.00 61.28 103 GLY A N 1
ATOM 755 C CA . GLY A 1 103 ? -3.861 11.255 2.032 1.00 61.28 103 GLY A CA 1
ATOM 756 C C . GLY A 1 103 ? -2.602 11.573 1.217 1.00 61.28 103 GLY A C 1
ATOM 757 O O . GLY A 1 103 ? -2.582 12.546 0.470 1.00 61.28 103 GLY A O 1
ATOM 758 N N . GLN A 1 104 ? -1.526 10.798 1.374 1.00 65.19 104 GLN A N 1
ATOM 759 C CA . GLN A 1 104 ? -0.273 11.005 0.651 1.00 65.19 104 GLN A CA 1
ATOM 760 C C . GLN A 1 104 ? 0.082 9.756 -0.150 1.00 65.19 104 GLN A C 1
ATOM 762 O O . GLN A 1 104 ? 0.585 8.773 0.400 1.00 65.19 104 GLN A O 1
ATOM 767 N N . ALA A 1 105 ? -0.144 9.817 -1.459 1.00 65.94 105 ALA A N 1
ATOM 768 C CA . ALA A 1 105 ? 0.423 8.891 -2.424 1.00 65.94 105 ALA A CA 1
ATOM 769 C C . ALA A 1 105 ? 0.956 9.667 -3.624 1.00 65.94 105 ALA A C 1
ATOM 771 O O . ALA A 1 105 ? 0.251 10.457 -4.235 1.00 65.94 105 ALA A O 1
ATOM 772 N N . THR A 1 106 ? 2.215 9.429 -3.977 1.00 71.50 106 THR A N 1
ATOM 773 C CA . THR A 1 106 ? 2.754 9.842 -5.275 1.00 71.50 106 THR A CA 1
ATOM 774 C C . THR A 1 106 ? 2.909 8.588 -6.115 1.00 71.50 106 THR A C 1
ATOM 776 O O . THR A 1 106 ? 3.722 7.736 -5.750 1.00 71.50 106 THR A O 1
ATOM 779 N N . VAL A 1 107 ? 2.138 8.487 -7.204 1.00 70.56 107 VAL A N 1
ATOM 780 C CA . VAL A 1 107 ? 2.193 7.398 -8.196 1.00 70.56 107 VAL A CA 1
ATOM 781 C C . VAL A 1 107 ? 2.474 8.000 -9.582 1.00 70.56 107 VAL A C 1
ATOM 783 O O . VAL A 1 107 ? 1.562 8.163 -10.383 1.00 70.56 107 VAL A O 1
ATOM 786 N N . PRO A 1 108 ? 3.721 8.390 -9.896 1.00 66.25 108 PRO A N 1
ATOM 787 C CA . PRO A 1 108 ? 4.058 9.146 -11.100 1.00 66.25 108 PRO A CA 1
ATOM 788 C C . PRO A 1 108 ? 4.215 8.267 -12.358 1.00 66.25 108 PRO A C 1
ATOM 790 O O . PRO A 1 108 ? 4.828 8.698 -13.330 1.00 66.25 108 PRO A O 1
ATOM 793 N N . SER A 1 109 ? 3.733 7.020 -12.355 1.00 65.94 109 SER A N 1
ATOM 794 C CA . SER A 1 109 ? 4.092 6.058 -13.402 1.00 65.94 109 SER A CA 1
ATOM 795 C C . SER A 1 109 ? 3.255 6.216 -14.671 1.00 65.94 109 SER A C 1
ATOM 797 O O . SER A 1 109 ? 2.028 6.101 -14.630 1.00 65.94 109 SER A O 1
ATOM 799 N N . SER A 1 110 ? 3.923 6.367 -15.818 1.00 63.25 110 SER A N 1
ATOM 800 C CA . SER A 1 110 ? 3.313 6.148 -17.130 1.00 63.25 110 SER A CA 1
ATOM 801 C C . SER A 1 110 ? 2.793 4.708 -17.182 1.00 63.25 110 SER A C 1
ATOM 803 O O . SER A 1 110 ? 3.595 3.775 -17.129 1.00 63.25 110 SER A O 1
ATOM 805 N N . SER A 1 111 ? 1.476 4.515 -17.299 1.00 79.31 111 SER A N 1
ATOM 806 C CA . SER A 1 111 ? 0.775 3.210 -17.245 1.00 79.31 111 SER A CA 1
ATOM 807 C C . SER A 1 111 ? 0.387 2.707 -15.847 1.00 79.31 111 SER A C 1
ATOM 809 O O . SER A 1 111 ? 0.225 1.500 -15.663 1.00 79.31 111 SER A O 1
ATOM 811 N N . ALA A 1 112 ? 0.224 3.592 -14.858 1.00 85.62 112 ALA A N 1
ATOM 812 C CA . ALA A 1 112 ? -0.444 3.193 -13.620 1.00 85.62 112 ALA A CA 1
ATOM 813 C C . ALA A 1 112 ? -1.922 2.854 -13.888 1.00 85.62 112 ALA A C 1
ATOM 815 O O . ALA A 1 112 ? -2.608 3.586 -14.602 1.00 85.62 112 ALA A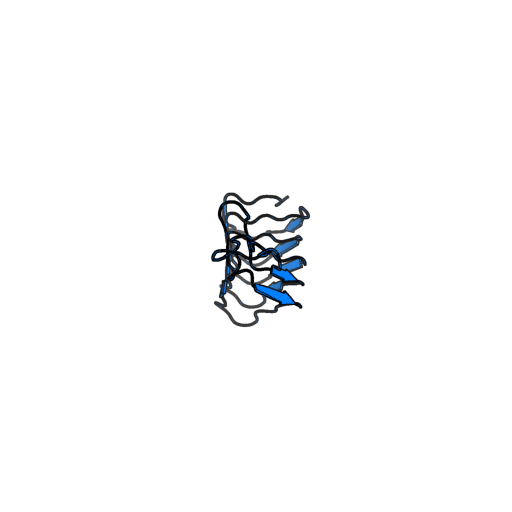 O 1
ATOM 816 N N . VAL A 1 113 ? -2.414 1.773 -13.287 1.00 90.69 113 VAL A N 1
ATOM 817 C CA . VAL A 1 113 ? -3.840 1.426 -13.249 1.00 90.69 113 VAL A CA 1
ATOM 818 C C . VAL A 1 113 ? -4.324 1.598 -11.817 1.00 90.69 113 VAL A C 1
ATOM 820 O O . VAL A 1 113 ? -3.819 0.922 -10.923 1.00 90.69 113 VAL A O 1
ATOM 823 N N . LEU A 1 114 ? -5.271 2.511 -11.609 1.00 90.25 114 LEU A N 1
ATOM 824 C CA . LEU A 1 114 ? -5.882 2.813 -10.313 1.00 90.25 114 LEU A CA 1
ATOM 825 C C . LEU A 1 114 ? -7.385 2.563 -10.431 1.00 90.25 114 LEU A C 1
ATOM 827 O O . LEU A 1 114 ? -8.019 3.079 -11.355 1.00 90.25 114 LEU A O 1
ATOM 831 N N . VAL A 1 115 ? -7.952 1.750 -9.546 1.00 92.38 115 VAL A N 1
ATOM 832 C CA . VAL A 1 115 ? -9.360 1.336 -9.620 1.00 92.38 115 VAL A CA 1
ATOM 833 C C . VAL A 1 115 ? -9.955 1.301 -8.222 1.00 92.38 115 VAL A C 1
ATOM 835 O O . VAL A 1 115 ? -9.567 0.473 -7.402 1.00 92.38 115 VAL A O 1
ATOM 838 N N . ASP A 1 116 ? -10.948 2.159 -7.977 1.00 91.38 116 ASP A N 1
ATOM 839 C CA . ASP A 1 116 ? -11.667 2.257 -6.692 1.00 91.38 116 ASP A CA 1
ATOM 840 C C . ASP A 1 116 ? -10.730 2.510 -5.490 1.00 91.38 116 ASP A C 1
ATOM 842 O O . ASP A 1 116 ? -10.983 2.081 -4.366 1.00 91.38 116 ASP A O 1
ATOM 846 N N . ASP A 1 117 ? -9.599 3.176 -5.738 1.00 88.06 117 ASP A N 1
ATOM 847 C CA . ASP A 1 117 ? -8.671 3.599 -4.695 1.00 88.06 117 ASP A CA 1
ATOM 848 C C . ASP A 1 117 ? -9.129 4.923 -4.065 1.00 88.06 117 ASP A C 1
ATOM 850 O O . ASP A 1 117 ? -9.718 5.782 -4.721 1.00 88.06 117 ASP A O 1
ATOM 854 N N . THR A 1 118 ? -8.827 5.117 -2.781 1.00 87.25 118 THR A N 1
ATOM 855 C CA . THR A 1 118 ? -9.188 6.337 -2.036 1.00 87.25 118 THR A CA 1
ATOM 856 C C . THR A 1 118 ? -7.971 6.942 -1.343 1.00 87.25 118 THR A C 1
ATOM 858 O O . THR A 1 118 ? -7.034 6.233 -0.981 1.00 87.25 118 THR A O 1
ATOM 861 N N . GLY A 1 119 ? -7.969 8.265 -1.147 1.00 80.94 119 GLY A N 1
ATOM 862 C CA . GLY A 1 119 ? -6.868 8.974 -0.478 1.00 80.94 119 GLY A CA 1
ATOM 863 C C . GLY A 1 119 ? -5.597 9.142 -1.323 1.00 80.94 119 GLY A C 1
ATOM 864 O O . GLY A 1 119 ? -4.530 9.423 -0.777 1.00 80.94 119 GLY A O 1
ATOM 865 N N . ILE A 1 120 ? -5.699 8.957 -2.641 1.00 74.81 120 ILE A N 1
ATOM 866 C CA . ILE A 1 120 ? -4.653 9.307 -3.607 1.00 74.81 120 ILE A CA 1
ATOM 867 C C . ILE A 1 120 ? -4.916 10.761 -4.048 1.00 74.81 120 ILE A C 1
ATOM 869 O O . ILE A 1 120 ? -5.988 10.998 -4.608 1.00 74.81 120 ILE A O 1
ATOM 873 N N . PRO A 1 121 ? -4.027 11.725 -3.741 1.00 60.84 121 PRO A N 1
ATOM 874 C CA . PRO A 1 121 ? -4.157 13.106 -4.207 1.00 60.84 121 PRO A CA 1
ATOM 875 C C . PRO A 1 121 ? -3.869 13.260 -5.705 1.00 60.84 121 PRO A C 1
ATOM 877 O O . PRO A 1 121 ? -3.089 12.447 -6.256 1.00 60.84 121 PRO A O 1
#

pLDDT: mean 82.94, std 17.88, range [37.66, 97.19]

Foldseek 3Di:
DDDDDDDDPPDPDLVQQAEDEDEEEAQEAQAEDEGDADPVPFASHEYAYEYEYNEALYEYERYEYPYEYEYQHANYEYESYEYQEYEYNHEQYEYYCYEHNVLHYDHPYDNYHYYNYYSDD